Protein AF-A0A1G4BFQ4-F1 (afdb_monomer_lite)

Organism: NCBI:txid1209926

Structure (mmCIF, N/CA/C/O backbone):
data_AF-A0A1G4BFQ4-F1
#
_entry.id   AF-A0A1G4BFQ4-F1
#
loop_
_atom_site.group_PDB
_atom_site.id
_atom_site.type_symbol
_atom_site.label_atom_id
_atom_site.label_alt_id
_atom_site.label_comp_id
_atom_site.label_asym_id
_atom_site.label_entity_id
_atom_site.label_seq_id
_atom_site.pdbx_PDB_ins_code
_atom_site.Cartn_x
_atom_site.Cartn_y
_atom_site.Cartn_z
_atom_site.occupancy
_atom_site.B_iso_or_equiv
_atom_site.auth_seq_id
_atom_site.auth_comp_id
_atom_site.auth_asym_id
_atom_site.auth_atom_id
_atom_site.pdbx_PDB_model_num
ATOM 1 N N . MET A 1 1 ? -44.624 -21.829 50.004 1.00 61.28 1 MET A N 1
ATOM 2 C CA . MET A 1 1 ? -43.212 -22.174 49.714 1.00 61.28 1 MET A CA 1
ATOM 3 C C . MET A 1 1 ? -42.866 -22.122 48.220 1.00 61.28 1 MET A C 1
ATOM 5 O O . MET A 1 1 ? -41.688 -22.071 47.900 1.00 61.28 1 MET A O 1
ATOM 9 N N . GLU A 1 2 ? -43.849 -22.062 47.311 1.00 64.12 2 GLU A N 1
ATOM 10 C CA . GLU A 1 2 ? -43.610 -22.057 45.852 1.00 64.12 2 GLU A CA 1
ATOM 11 C C . GLU A 1 2 ? -43.284 -20.670 45.261 1.00 64.12 2 GLU A C 1
ATOM 13 O O . GLU A 1 2 ? -42.462 -20.556 44.356 1.00 64.12 2 GLU A O 1
ATOM 18 N N . LEU A 1 3 ? -43.830 -19.587 45.829 1.00 62.06 3 LEU A N 1
ATOM 19 C CA . LEU A 1 3 ? -43.595 -18.219 45.336 1.00 62.06 3 LEU A CA 1
ATOM 20 C C . LEU A 1 3 ? -42.120 -17.788 45.465 1.00 62.06 3 LEU A C 1
ATOM 22 O O . LEU A 1 3 ? -41.559 -17.160 44.571 1.00 62.06 3 LEU A O 1
ATOM 26 N N . THR A 1 4 ? -41.465 -18.180 46.559 1.00 60.56 4 THR A N 1
ATOM 27 C CA . THR A 1 4 ? -40.057 -17.857 46.837 1.00 60.56 4 THR A CA 1
ATOM 28 C C . THR A 1 4 ? -39.100 -18.579 45.883 1.00 60.56 4 THR A C 1
ATOM 30 O O . THR A 1 4 ? -38.035 -18.058 45.569 1.00 60.56 4 THR A O 1
ATOM 33 N N . ARG A 1 5 ? -39.490 -19.757 45.377 1.00 61.56 5 ARG A N 1
ATOM 34 C CA . ARG A 1 5 ? -38.711 -20.554 44.415 1.00 61.56 5 ARG A CA 1
ATOM 35 C C . ARG A 1 5 ? -38.786 -19.983 42.997 1.00 61.56 5 ARG A C 1
ATOM 37 O O . ARG A 1 5 ? -37.780 -19.953 42.290 1.00 61.56 5 ARG A O 1
ATOM 44 N N . ILE A 1 6 ? -39.951 -19.469 42.607 1.00 63.47 6 ILE A N 1
ATOM 45 C CA . ILE A 1 6 ? -40.158 -18.798 41.314 1.00 63.47 6 ILE A CA 1
ATOM 46 C C . ILE A 1 6 ? -39.400 -17.458 41.268 1.00 63.47 6 ILE A C 1
ATOM 48 O O . ILE A 1 6 ? -38.759 -17.135 40.272 1.00 63.47 6 ILE A O 1
ATOM 52 N N . LEU A 1 7 ? -39.379 -16.709 42.374 1.00 61.12 7 LEU A N 1
ATOM 53 C CA . LEU A 1 7 ? -38.589 -15.474 42.484 1.00 61.12 7 LEU A CA 1
ATOM 54 C C . LEU A 1 7 ? -37.074 -15.724 42.394 1.00 61.12 7 LEU A C 1
ATOM 56 O O . LEU A 1 7 ? -36.365 -14.952 41.752 1.00 61.12 7 LEU A O 1
ATOM 60 N N . LEU A 1 8 ? -36.579 -16.819 42.983 1.00 59.47 8 LEU A N 1
ATOM 61 C CA . LEU A 1 8 ? -35.151 -17.159 42.948 1.00 59.47 8 LEU A CA 1
ATOM 62 C C . LEU A 1 8 ? -34.661 -17.561 41.544 1.00 59.47 8 LEU A C 1
ATOM 64 O O . LEU A 1 8 ? -33.513 -17.297 41.188 1.00 59.47 8 LEU A O 1
ATOM 68 N N . THR A 1 9 ? -35.527 -18.192 40.746 1.00 60.31 9 THR A N 1
ATOM 69 C CA . THR A 1 9 ? -35.208 -18.650 39.380 1.00 60.31 9 THR A CA 1
ATOM 70 C C . THR A 1 9 ? -35.256 -17.515 38.358 1.00 60.31 9 THR A C 1
ATOM 72 O O . THR A 1 9 ? -34.392 -17.430 37.489 1.00 60.31 9 THR A O 1
ATOM 75 N N . LEU A 1 10 ? -36.190 -16.569 38.504 1.00 59.47 10 LEU A N 1
ATOM 76 C CA . LEU A 1 10 ? -36.222 -15.372 37.659 1.00 59.47 10 LEU A CA 1
ATOM 77 C C . LEU A 1 10 ? -35.012 -14.462 37.922 1.00 59.47 10 LEU A C 1
ATOM 79 O O . LEU A 1 10 ? -34.406 -13.936 36.988 1.00 59.47 10 LEU A O 1
ATOM 83 N N . ALA A 1 11 ? -34.614 -14.342 39.191 1.00 59.00 11 ALA A N 1
ATOM 84 C CA . ALA A 1 11 ? -33.418 -13.608 39.579 1.00 59.00 11 ALA A CA 1
ATOM 85 C C . ALA A 1 11 ? -32.138 -14.245 39.032 1.00 59.00 11 ALA A C 1
ATOM 87 O O . ALA A 1 11 ? -31.196 -13.518 38.781 1.00 59.00 11 ALA A O 1
ATOM 88 N N . SER A 1 12 ? -32.082 -15.562 38.805 1.00 58.75 12 SER A N 1
ATOM 89 C CA . SER A 1 12 ? -30.898 -16.205 38.214 1.00 58.75 12 SER A CA 1
ATOM 90 C C . SER A 1 12 ? -30.821 -16.045 36.687 1.00 58.75 12 SER A C 1
ATOM 92 O O . SER A 1 12 ? -29.732 -16.063 36.117 1.00 58.75 12 SER A O 1
ATOM 94 N N . PHE A 1 13 ? -31.961 -15.821 36.026 1.00 56.94 13 PHE A N 1
ATOM 95 C CA . PHE A 1 13 ? -32.035 -15.635 34.575 1.00 56.94 13 PHE A CA 1
ATOM 96 C C . PHE A 1 13 ? -31.607 -14.227 34.125 1.00 56.94 13 PHE A C 1
ATOM 98 O O . PHE A 1 13 ? -30.975 -14.081 33.081 1.00 56.94 13 PHE A O 1
ATOM 105 N N . LEU A 1 14 ? -31.869 -13.189 34.932 1.00 58.53 14 LEU A N 1
ATOM 106 C CA . LEU A 1 14 ? -31.495 -11.805 34.596 1.00 58.53 14 LEU A CA 1
ATOM 107 C C . LEU A 1 14 ? -29.977 -11.531 34.611 1.00 58.53 14 LEU A C 1
ATOM 109 O O . LEU A 1 14 ? -29.543 -10.497 34.112 1.00 58.53 14 LEU A O 1
ATOM 113 N N . LEU A 1 15 ? -29.157 -12.425 35.172 1.00 56.72 15 LEU A N 1
ATOM 114 C CA . LEU A 1 15 ? -27.717 -12.186 35.359 1.00 56.72 15 LEU A CA 1
ATOM 115 C C . LEU A 1 15 ? -26.898 -12.767 34.204 1.00 56.72 15 LEU A C 1
ATOM 117 O O . LEU A 1 15 ? -25.707 -12.493 34.093 1.00 56.72 15 LEU A O 1
ATOM 121 N N . ALA A 1 16 ? -27.522 -13.599 33.369 1.00 57.25 16 ALA A N 1
ATOM 122 C CA . ALA A 1 16 ? -26.845 -14.371 32.336 1.00 57.25 16 ALA A CA 1
ATOM 123 C C . ALA A 1 16 ? -26.638 -13.594 31.020 1.00 57.25 16 ALA A C 1
ATOM 125 O O . ALA A 1 16 ? -26.014 -14.118 30.101 1.00 57.25 16 ALA A O 1
ATOM 126 N N . THR A 1 17 ? -27.132 -12.354 30.905 1.00 59.25 17 THR A N 1
ATOM 127 C CA . THR A 1 17 ? -27.074 -11.568 29.656 1.00 59.25 17 THR A CA 1
ATOM 128 C C . THR A 1 17 ? -25.952 -10.528 29.605 1.00 59.25 17 THR A C 1
ATOM 130 O O . THR A 1 17 ? -25.872 -9.769 28.644 1.00 59.25 17 THR A O 1
ATOM 133 N N . SER A 1 18 ? -25.047 -10.479 30.585 1.00 57.28 18 SER A N 1
ATOM 134 C CA . SER A 1 18 ? -23.850 -9.627 30.531 1.00 57.28 18 SER A CA 1
ATOM 135 C C . SER A 1 18 ? -22.678 -10.357 29.862 1.00 57.28 18 SER A C 1
ATOM 137 O O . SER A 1 18 ? -21.589 -10.495 30.417 1.00 57.28 18 SER A O 1
ATOM 139 N N . SER A 1 19 ? -22.881 -10.840 28.631 1.00 61.00 19 SER A N 1
ATOM 140 C CA . SER A 1 19 ? -21.786 -11.349 27.803 1.00 61.00 19 SER A CA 1
ATOM 141 C C . SER A 1 19 ? -20.884 -10.187 27.384 1.00 61.00 19 SER A C 1
ATOM 143 O O . SER A 1 19 ? -21.143 -9.487 26.408 1.00 61.00 19 SER A O 1
ATOM 145 N N . ALA A 1 20 ? -19.858 -9.977 28.204 1.00 59.50 20 ALA A N 1
ATOM 146 C CA . ALA A 1 20 ? -18.594 -9.299 27.961 1.00 59.50 20 ALA A CA 1
ATOM 147 C C . ALA A 1 20 ? -18.424 -8.679 26.560 1.00 59.50 20 ALA A C 1
ATOM 149 O O . ALA A 1 20 ? -17.873 -9.296 25.646 1.00 59.50 20 ALA A O 1
ATOM 150 N N . ALA A 1 21 ? -18.761 -7.395 26.433 1.00 61.62 21 ALA A N 1
ATOM 151 C CA . ALA A 1 21 ? -18.039 -6.522 25.519 1.00 61.62 21 ALA A CA 1
ATOM 152 C C . ALA A 1 21 ? -16.617 -6.367 26.077 1.00 61.62 21 ALA A C 1
ATOM 154 O O . ALA A 1 21 ? -16.312 -5.429 26.809 1.00 61.62 21 ALA A O 1
ATOM 155 N N . SER A 1 22 ? -15.762 -7.357 25.810 1.00 62.12 22 SER A N 1
ATOM 156 C CA . SER A 1 22 ? -14.337 -7.248 26.091 1.00 62.12 22 SER A CA 1
ATOM 157 C C . SER A 1 22 ? -13.817 -6.083 25.248 1.00 62.12 22 SER A C 1
ATOM 159 O O . SER A 1 22 ? -13.919 -6.157 24.016 1.00 62.12 22 SER A O 1
ATOM 161 N N . PRO A 1 23 ? -13.312 -4.988 25.848 1.00 59.78 23 PRO A N 1
ATOM 162 C CA . PRO A 1 23 ? -12.627 -3.982 25.062 1.00 59.78 23 PRO A CA 1
ATOM 163 C C . PRO A 1 23 ? -11.474 -4.714 24.388 1.00 59.78 23 PRO A C 1
ATOM 165 O O . PRO A 1 23 ? -10.614 -5.280 25.068 1.00 59.78 23 PRO A O 1
ATOM 168 N N . ARG A 1 24 ? -11.483 -4.773 23.050 1.00 60.84 24 ARG A N 1
ATOM 169 C CA . ARG A 1 24 ? -10.326 -5.266 22.307 1.00 60.84 24 ARG A CA 1
ATOM 170 C C . ARG A 1 24 ? -9.179 -4.381 22.746 1.00 60.84 24 ARG A C 1
ATOM 172 O O . ARG A 1 24 ? -9.134 -3.208 22.389 1.00 60.84 24 ARG A O 1
ATOM 179 N N . LYS A 1 25 ? -8.299 -4.925 23.583 1.00 51.41 25 LYS A N 1
ATOM 180 C CA . LYS A 1 25 ? -7.058 -4.266 23.946 1.00 51.41 25 LYS A CA 1
ATOM 181 C C . LYS A 1 25 ? -6.383 -3.977 22.611 1.00 51.41 25 LYS A C 1
ATOM 183 O O . LYS A 1 25 ? -6.027 -4.924 21.909 1.00 51.41 25 LYS A O 1
ATOM 188 N N . CYS A 1 26 ? -6.286 -2.703 22.223 1.00 60.09 26 CYS A N 1
ATOM 189 C CA . CYS A 1 26 ? -5.366 -2.305 21.171 1.00 60.09 26 CYS A CA 1
ATOM 190 C C . CYS A 1 26 ? -4.028 -2.838 21.655 1.00 60.09 26 CYS A C 1
ATOM 192 O O . CYS A 1 26 ? -3.511 -2.393 22.680 1.00 60.09 26 CYS A O 1
ATOM 194 N N . ARG A 1 27 ? -3.554 -3.916 21.033 1.00 60.62 27 ARG A N 1
ATOM 195 C CA . ARG A 1 27 ? -2.229 -4.427 21.316 1.00 60.62 27 ARG A CA 1
ATOM 196 C C . ARG A 1 27 ? -1.321 -3.289 20.893 1.00 60.62 27 ARG A C 1
ATOM 198 O O . ARG A 1 27 ? -1.118 -3.083 19.704 1.00 60.62 27 ARG A O 1
ATOM 205 N N . GLU A 1 28 ? -0.838 -2.529 21.867 1.00 60.31 28 GLU A N 1
ATOM 206 C CA . GLU A 1 28 ? 0.263 -1.598 21.688 1.00 60.31 28 GLU A CA 1
ATOM 207 C C . GLU A 1 28 ? 1.511 -2.457 21.500 1.00 60.31 28 GLU A C 1
ATOM 209 O O . GLU A 1 28 ? 2.358 -2.622 22.371 1.00 60.31 28 GLU A O 1
ATOM 214 N N . SER A 1 29 ? 1.545 -3.160 20.368 1.00 65.31 29 SER A N 1
ATOM 215 C CA . SER A 1 29 ? 2.781 -3.648 19.810 1.00 65.31 29 SER A CA 1
ATOM 216 C C . SER A 1 29 ? 3.524 -2.395 19.419 1.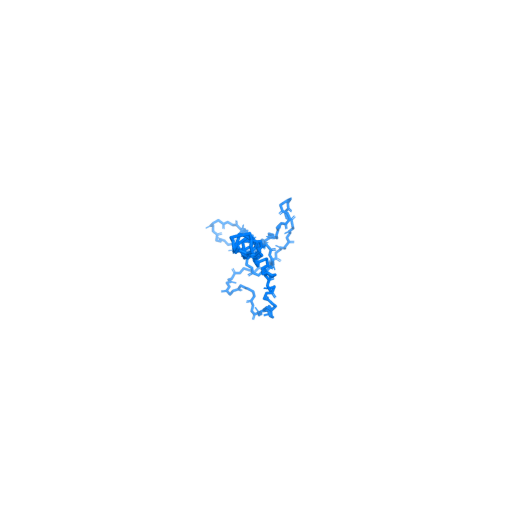00 65.31 29 SER A C 1
ATOM 218 O O . SER A 1 29 ? 3.113 -1.718 18.476 1.00 65.31 29 SER A O 1
ATOM 220 N N . THR A 1 30 ? 4.580 -2.078 20.161 1.00 74.19 30 THR A N 1
ATOM 221 C CA . THR A 1 30 ? 5.626 -1.180 19.691 1.00 74.19 30 THR A CA 1
ATOM 222 C C . THR A 1 30 ? 5.905 -1.562 18.243 1.00 74.19 30 THR A C 1
ATOM 224 O O . THR A 1 30 ? 6.321 -2.692 17.978 1.00 74.19 30 THR A O 1
ATOM 227 N N . LEU A 1 31 ? 5.544 -0.681 17.309 1.00 77.88 31 LEU A N 1
ATOM 228 C CA . LEU A 1 31 ? 5.737 -0.913 15.884 1.00 77.88 31 LEU A CA 1
ATOM 229 C C . LEU A 1 31 ? 7.231 -1.173 15.685 1.00 77.88 31 LEU A C 1
ATOM 231 O O . LEU A 1 31 ? 8.056 -0.307 15.976 1.00 77.88 31 LEU A O 1
ATOM 235 N N . GLN A 1 32 ? 7.578 -2.398 15.297 1.00 86.31 32 GLN A N 1
ATOM 236 C CA . GLN A 1 32 ? 8.967 -2.773 15.082 1.00 86.31 32 GLN A CA 1
ATOM 237 C C . GLN A 1 32 ? 9.327 -2.504 13.634 1.00 86.31 32 GLN A C 1
ATOM 239 O O . GLN A 1 32 ? 8.702 -3.023 12.714 1.00 86.31 32 GLN A O 1
ATOM 244 N N . SER A 1 33 ? 10.354 -1.685 13.456 1.00 88.62 33 SER A N 1
ATOM 245 C CA . SER A 1 33 ? 10.958 -1.478 12.151 1.00 88.62 33 SER A CA 1
ATOM 246 C C . SER A 1 33 ? 11.849 -2.669 11.770 1.00 88.62 33 SER A C 1
ATOM 248 O O . SER A 1 33 ? 12.504 -3.237 12.650 1.00 88.62 33 SER A O 1
ATOM 250 N N . PRO A 1 34 ? 11.955 -2.991 10.468 1.00 92.19 34 PRO A N 1
ATOM 251 C CA . PRO A 1 34 ? 11.210 -2.393 9.353 1.00 92.19 34 PRO A CA 1
ATOM 252 C C . PRO A 1 34 ? 9.777 -2.942 9.247 1.00 92.19 34 PRO A C 1
ATOM 254 O O . PRO A 1 34 ? 9.535 -4.108 9.539 1.00 92.19 34 PRO A O 1
ATOM 257 N N . ALA A 1 35 ? 8.842 -2.105 8.787 1.00 90.62 35 ALA A N 1
ATOM 258 C CA . ALA A 1 35 ? 7.430 -2.479 8.648 1.00 90.62 35 ALA A CA 1
ATOM 259 C C . ALA A 1 35 ? 7.190 -3.580 7.601 1.00 90.62 35 ALA A C 1
ATOM 261 O O . ALA A 1 35 ? 6.301 -4.411 7.750 1.00 90.62 35 ALA A O 1
ATOM 262 N N . LEU A 1 36 ? 8.015 -3.591 6.554 1.00 92.50 36 LEU A N 1
ATOM 263 C CA . LEU A 1 36 ? 7.987 -4.569 5.478 1.00 92.50 36 LEU A CA 1
ATOM 264 C C . LEU A 1 36 ? 9.429 -4.930 5.115 1.00 92.50 36 LEU A C 1
ATOM 266 O O . LEU A 1 36 ? 10.245 -4.045 4.859 1.00 92.50 36 LEU A O 1
ATOM 270 N N . TYR A 1 37 ? 9.749 -6.224 5.113 1.00 95.38 37 TYR A N 1
ATOM 271 C CA . TYR A 1 37 ? 11.086 -6.732 4.788 1.00 95.38 37 TYR A CA 1
ATOM 272 C C . TYR A 1 37 ? 11.152 -7.182 3.319 1.00 95.38 37 TYR A C 1
ATOM 274 O O . TYR A 1 37 ? 11.445 -8.335 3.016 1.00 95.38 37 TYR A O 1
ATOM 282 N N . GLU A 1 38 ? 10.832 -6.269 2.399 1.00 93.94 38 GLU A N 1
ATOM 283 C CA . GLU A 1 38 ? 10.834 -6.495 0.947 1.00 93.94 38 GLU A CA 1
ATOM 284 C C . GLU A 1 38 ? 11.367 -5.259 0.204 1.00 93.94 38 GLU A C 1
ATOM 286 O O . GLU A 1 38 ? 11.434 -4.160 0.755 1.00 93.94 38 GLU A O 1
ATOM 291 N N . ASN A 1 39 ? 11.775 -5.432 -1.056 1.00 93.94 39 ASN A N 1
ATOM 292 C CA . ASN A 1 39 ? 12.376 -4.363 -1.851 1.00 93.94 39 ASN A CA 1
ATOM 293 C C . ASN A 1 39 ? 11.302 -3.501 -2.538 1.00 93.94 39 ASN A C 1
ATOM 295 O O . ASN A 1 39 ? 10.928 -3.758 -3.681 1.00 93.94 39 ASN A O 1
ATOM 299 N N . TYR A 1 40 ? 10.841 -2.469 -1.827 1.00 95.38 40 TYR A N 1
ATOM 300 C CA . TYR A 1 40 ? 9.967 -1.413 -2.348 1.00 95.38 40 TYR A CA 1
ATOM 301 C C . TYR A 1 40 ? 10.620 -0.035 -2.149 1.00 95.38 40 TYR A C 1
ATOM 303 O O . TYR A 1 40 ? 10.372 0.629 -1.141 1.00 95.38 40 TYR A O 1
ATOM 311 N N . PRO A 1 41 ? 11.494 0.387 -3.076 1.00 95.00 41 PRO A N 1
ATOM 312 C CA . PRO A 1 41 ? 12.220 1.644 -2.981 1.00 95.00 41 PRO A CA 1
ATOM 313 C C . PRO A 1 41 ? 11.337 2.839 -3.362 1.00 95.00 41 PRO A C 1
ATOM 315 O O . PRO A 1 41 ? 10.330 2.699 -4.062 1.00 95.00 41 PRO A O 1
ATOM 318 N N . ASP A 1 42 ? 11.760 4.028 -2.925 1.00 95.44 42 ASP A N 1
ATOM 319 C CA . ASP A 1 42 ? 11.148 5.320 -3.265 1.00 95.44 42 ASP A CA 1
ATOM 320 C C . ASP A 1 42 ? 9.646 5.390 -2.947 1.00 95.44 42 ASP A C 1
ATOM 322 O O . ASP A 1 42 ? 8.832 5.831 -3.760 1.00 95.44 42 ASP A O 1
ATOM 326 N N . ASN A 1 43 ? 9.265 4.920 -1.755 1.00 91.75 43 ASN A N 1
ATOM 327 C CA . ASN A 1 43 ? 7.861 4.796 -1.387 1.00 91.75 43 ASN A CA 1
ATOM 328 C C . ASN A 1 43 ? 7.125 6.154 -1.355 1.00 91.75 43 ASN A C 1
ATOM 330 O O . ASN A 1 43 ? 7.455 7.052 -0.579 1.00 91.75 43 ASN A O 1
ATOM 334 N N . GLY A 1 44 ? 6.055 6.275 -2.138 1.00 95.62 44 GLY A N 1
ATOM 335 C CA . GLY A 1 44 ? 5.081 7.366 -2.055 1.00 95.62 44 GLY A CA 1
ATOM 336 C C . GLY A 1 44 ? 3.830 6.912 -1.306 1.00 95.62 44 GLY A C 1
ATOM 337 O O . GLY A 1 44 ? 3.296 5.855 -1.626 1.00 95.62 44 GLY A O 1
ATOM 338 N N . VAL A 1 45 ? 3.355 7.687 -0.323 1.00 96.31 45 VAL A N 1
ATOM 339 C CA . VAL A 1 45 ? 2.163 7.348 0.481 1.00 96.31 45 VAL A CA 1
ATOM 340 C C . VAL A 1 45 ? 1.022 8.311 0.178 1.00 96.31 45 VAL A C 1
ATOM 342 O O . VAL A 1 45 ? 1.200 9.526 0.224 1.00 96.31 45 VAL A O 1
ATOM 345 N N . SER A 1 46 ? -0.162 7.767 -0.094 1.00 97.56 46 SER A N 1
ATOM 346 C CA . SER A 1 46 ? -1.397 8.528 -0.304 1.00 97.56 46 SER A CA 1
ATOM 347 C C . SER A 1 46 ? -2.563 7.922 0.477 1.00 97.56 46 SER A C 1
ATOM 349 O O . SER A 1 46 ? -2.512 6.760 0.883 1.00 97.56 46 SER A O 1
ATOM 351 N N . ILE A 1 47 ? -3.609 8.715 0.712 1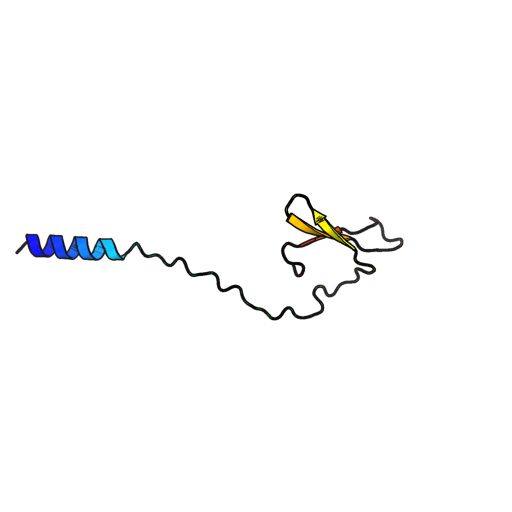.00 97.88 47 ILE A N 1
ATOM 352 C CA . ILE A 1 47 ? -4.851 8.256 1.344 1.00 97.88 47 ILE A CA 1
ATOM 353 C C . ILE A 1 47 ? -5.922 8.184 0.261 1.00 97.88 47 ILE A C 1
ATOM 355 O O . ILE A 1 47 ? -6.188 9.175 -0.421 1.00 97.88 47 ILE A O 1
ATOM 359 N N . GLY A 1 48 ? -6.512 7.004 0.095 1.00 96.31 48 GLY A N 1
ATOM 360 C CA . GLY A 1 48 ? -7.596 6.789 -0.853 1.00 96.31 48 GLY A CA 1
ATOM 361 C C . GLY A 1 48 ? -8.944 7.318 -0.349 1.00 96.31 48 GLY A C 1
ATOM 362 O O . GLY A 1 48 ? -9.093 7.660 0.827 1.00 96.31 48 GLY A O 1
ATOM 363 N N . PRO A 1 49 ? -9.968 7.340 -1.218 1.00 97.00 49 PRO A N 1
ATOM 364 C CA . PRO A 1 49 ? -11.331 7.723 -0.840 1.00 97.00 49 PRO A CA 1
ATOM 365 C C . PRO A 1 49 ? -11.973 6.760 0.174 1.00 97.00 49 PRO A C 1
ATOM 367 O O . PRO A 1 49 ? -12.983 7.094 0.781 1.00 97.00 49 PRO A O 1
ATOM 370 N N . ASP A 1 50 ? -11.391 5.575 0.367 1.00 96.69 50 ASP A N 1
ATOM 371 C CA . ASP A 1 50 ? -11.771 4.570 1.362 1.00 96.69 50 ASP A CA 1
ATOM 372 C C . ASP A 1 50 ? -11.046 4.748 2.710 1.00 96.69 50 ASP A C 1
ATOM 374 O O . ASP A 1 50 ? -10.994 3.810 3.507 1.00 96.69 50 ASP A O 1
ATOM 378 N N . ASN A 1 51 ? -10.441 5.917 2.961 1.00 96.50 51 ASN A N 1
ATOM 379 C CA . ASN A 1 51 ? -9.679 6.231 4.178 1.00 96.50 51 ASN A CA 1
ATOM 380 C C . ASN A 1 51 ? -8.554 5.220 4.484 1.00 96.50 51 ASN A C 1
ATOM 382 O O . ASN A 1 51 ? -8.162 5.049 5.638 1.00 96.50 51 ASN A O 1
ATOM 386 N N . THR A 1 52 ? -8.031 4.552 3.454 1.00 97.88 52 THR A N 1
ATOM 387 C CA . THR A 1 52 ? -6.951 3.565 3.568 1.00 97.88 52 THR A CA 1
ATOM 388 C C . THR A 1 52 ? -5.664 4.115 2.952 1.00 97.88 52 THR A C 1
ATOM 390 O O . THR A 1 52 ? -5.711 4.960 2.055 1.00 97.88 52 THR A O 1
ATOM 393 N N . PHE A 1 53 ? -4.508 3.663 3.438 1.00 97.75 53 PHE A N 1
ATOM 394 C CA . PHE A 1 53 ? -3.203 4.080 2.932 1.00 97.75 53 PHE A CA 1
ATOM 395 C C . PHE A 1 53 ? -2.800 3.252 1.711 1.00 97.75 53 PHE A C 1
ATOM 397 O O . PHE A 1 53 ? -2.908 2.024 1.725 1.00 97.75 53 PHE A O 1
ATOM 404 N N . TYR A 1 54 ? -2.292 3.926 0.683 1.00 97.62 54 TYR A N 1
ATOM 405 C CA . TYR A 1 54 ? -1.744 3.316 -0.525 1.00 97.62 54 TYR A CA 1
ATOM 406 C C . TYR A 1 54 ? -0.283 3.719 -0.693 1.00 97.62 54 TYR A C 1
ATOM 408 O O . TYR A 1 54 ? 0.040 4.909 -0.663 1.00 97.62 54 TYR A O 1
ATOM 416 N N . PHE A 1 55 ? 0.578 2.723 -0.887 1.00 96.69 55 PHE A N 1
ATOM 417 C CA . PHE A 1 55 ? 2.013 2.877 -1.087 1.00 96.69 55 PHE A CA 1
ATOM 418 C C . PHE A 1 55 ? 2.369 2.542 -2.529 1.00 96.69 55 PHE A C 1
ATOM 420 O O . PHE A 1 55 ? 2.172 1.407 -2.957 1.00 96.69 55 PHE A O 1
ATOM 427 N N . SER A 1 56 ? 2.911 3.506 -3.264 1.00 96.38 56 SER A N 1
ATOM 428 C CA . SER A 1 56 ? 3.531 3.271 -4.568 1.00 96.38 56 SER A CA 1
ATOM 429 C C . SER A 1 56 ? 5.036 3.118 -4.413 1.00 96.38 56 SER A C 1
ATOM 431 O O . SER A 1 56 ? 5.628 3.858 -3.630 1.00 96.38 56 SER A O 1
ATOM 433 N N . ALA A 1 57 ? 5.664 2.246 -5.195 1.00 96.94 57 ALA A N 1
ATOM 434 C CA . ALA A 1 57 ? 7.118 2.101 -5.205 1.00 96.94 57 ALA A CA 1
ATOM 435 C C . ALA A 1 57 ? 7.675 1.947 -6.625 1.00 96.94 57 ALA A C 1
ATOM 437 O O . ALA A 1 57 ? 6.966 1.550 -7.553 1.00 96.94 57 ALA A O 1
ATOM 438 N N . SER A 1 58 ? 8.959 2.252 -6.789 1.00 95.25 58 SER A N 1
ATOM 439 C CA . SER A 1 58 ? 9.690 2.025 -8.037 1.00 95.25 58 SER A CA 1
ATOM 440 C C . SER A 1 58 ? 10.086 0.550 -8.161 1.00 95.25 58 SER A C 1
ATOM 442 O O . SER A 1 58 ? 10.534 -0.051 -7.194 1.00 95.25 58 SER A O 1
ATOM 444 N N . ASN A 1 59 ? 9.994 -0.051 -9.350 1.00 94.81 59 ASN A N 1
ATOM 44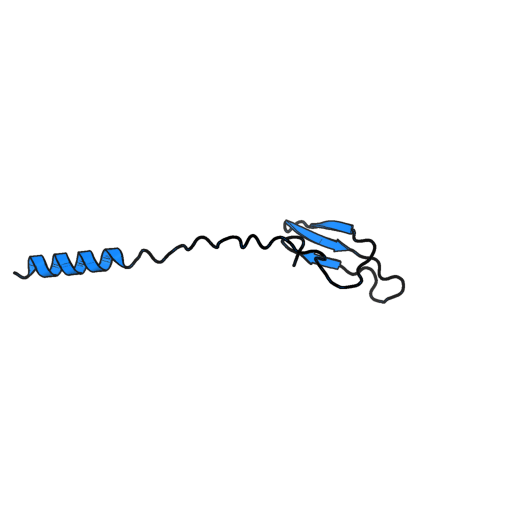5 C CA . ASN A 1 59 ? 10.571 -1.386 -9.606 1.00 94.81 59 ASN A CA 1
ATOM 446 C C . ASN A 1 59 ? 11.454 -1.435 -10.872 1.00 94.81 59 ASN A C 1
ATOM 448 O O . ASN A 1 59 ? 11.812 -2.512 -11.353 1.00 94.81 59 ASN A O 1
ATOM 452 N N . PHE A 1 60 ? 11.845 -0.264 -11.385 1.00 92.44 60 PHE A N 1
ATOM 453 C CA . PHE A 1 60 ? 12.639 -0.088 -12.603 1.00 92.44 60 PHE A CA 1
ATOM 454 C C . PHE A 1 60 ? 11.999 -0.736 -13.842 1.00 92.44 60 PHE A C 1
ATOM 456 O O . PHE A 1 60 ? 10.963 -0.279 -14.312 1.00 92.44 60 PHE A O 1
ATOM 463 N N . HIS A 1 61 ? 12.651 -1.754 -14.407 1.00 95.44 61 HIS A N 1
ATOM 464 C CA . HIS A 1 61 ? 12.252 -2.414 -15.650 1.00 95.44 61 HIS A CA 1
ATOM 465 C C . HIS A 1 61 ? 11.376 -3.656 -15.409 1.00 95.44 61 HIS A C 1
ATOM 467 O O . HIS A 1 61 ? 11.097 -4.396 -16.353 1.00 95.44 61 HIS A O 1
ATOM 473 N N . HIS A 1 62 ? 10.990 -3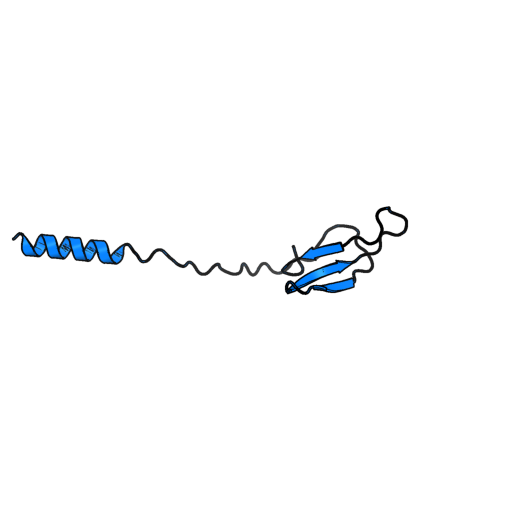.936 -14.159 1.00 94.88 62 HIS A N 1
ATOM 474 C CA . HIS A 1 62 ? 10.181 -5.110 -13.843 1.00 94.88 62 HIS A CA 1
ATOM 475 C C . HIS A 1 62 ? 8.725 -4.881 -14.242 1.00 94.88 62 HIS A C 1
ATOM 477 O O . HIS A 1 62 ? 8.071 -3.968 -13.757 1.00 94.88 62 HIS A O 1
ATOM 483 N N . SER A 1 63 ? 8.196 -5.762 -15.087 1.00 93.19 63 SER A N 1
ATOM 484 C CA . SER A 1 63 ? 6.800 -5.709 -15.513 1.00 93.19 63 SER A CA 1
ATOM 485 C C . SER A 1 63 ? 5.937 -6.649 -14.660 1.00 93.19 63 SER A C 1
ATOM 487 O O . SER A 1 63 ? 6.331 -7.804 -14.476 1.00 93.19 63 SER A O 1
ATOM 489 N N . PRO A 1 64 ? 4.766 -6.209 -14.165 1.00 93.31 64 PRO A N 1
ATOM 490 C CA . PRO A 1 64 ? 4.169 -4.876 -14.327 1.00 93.31 64 PRO A CA 1
ATOM 491 C C . PRO A 1 64 ? 4.892 -3.778 -13.523 1.00 93.31 64 PRO A C 1
ATOM 493 O O . PRO A 1 64 ? 5.404 -4.033 -12.435 1.00 93.31 64 PRO A O 1
ATOM 496 N N . ASN A 1 65 ? 4.902 -2.550 -14.058 1.00 90.69 65 ASN A N 1
ATOM 497 C CA . ASN A 1 65 ? 5.518 -1.383 -13.411 1.00 90.69 65 ASN A CA 1
ATOM 498 C C . ASN A 1 65 ? 4.621 -0.800 -12.303 1.00 90.69 65 ASN A C 1
ATOM 500 O O . ASN A 1 65 ? 3.399 -0.911 -12.372 1.00 90.69 65 ASN A O 1
ATOM 504 N N . ILE A 1 66 ? 5.245 -0.084 -11.357 1.00 93.19 66 ILE A N 1
ATOM 505 C CA . ILE A 1 66 ? 4.595 0.691 -10.278 1.00 93.19 66 ILE A CA 1
ATOM 506 C C . ILE A 1 66 ? 3.704 -0.203 -9.388 1.00 93.19 66 ILE A C 1
ATOM 508 O O . ILE A 1 66 ? 2.475 -0.132 -9.459 1.00 93.19 66 ILE A O 1
ATOM 512 N N . PRO A 1 67 ? 4.295 -1.064 -8.538 1.00 96.19 67 PRO A N 1
ATOM 513 C CA . PRO A 1 67 ? 3.537 -1.780 -7.516 1.00 96.19 67 PRO A CA 1
ATOM 514 C C . PRO A 1 67 ? 2.803 -0.814 -6.579 1.00 96.19 67 PRO A C 1
ATOM 516 O O . PRO A 1 67 ? 3.361 0.204 -6.161 1.00 96.19 67 PRO A O 1
ATOM 519 N N . ILE A 1 68 ? 1.565 -1.178 -6.227 1.00 96.38 68 ILE A N 1
ATOM 520 C CA . ILE A 1 68 ? 0.721 -0.466 -5.264 1.00 96.38 68 ILE A CA 1
ATOM 521 C C . ILE A 1 68 ? 0.347 -1.418 -4.125 1.00 96.38 68 ILE A C 1
ATOM 523 O O . ILE A 1 68 ? -0.316 -2.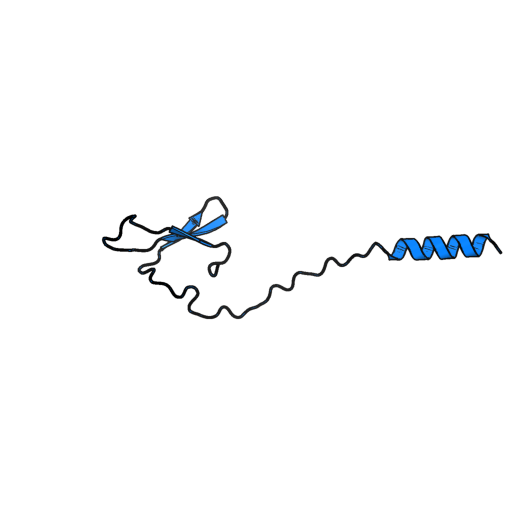430 -4.357 1.00 96.38 68 ILE A O 1
ATOM 527 N N . LEU A 1 69 ? 0.741 -1.083 -2.897 1.00 96.31 69 LEU A N 1
ATOM 528 C CA . LEU A 1 69 ? 0.356 -1.800 -1.681 1.00 96.31 69 LEU A CA 1
ATOM 529 C C . LEU A 1 69 ? -0.723 -1.012 -0.942 1.00 96.31 69 LEU A C 1
ATOM 531 O O . LEU A 1 69 ? -0.730 0.217 -0.963 1.00 96.31 69 LEU A O 1
ATOM 535 N N . 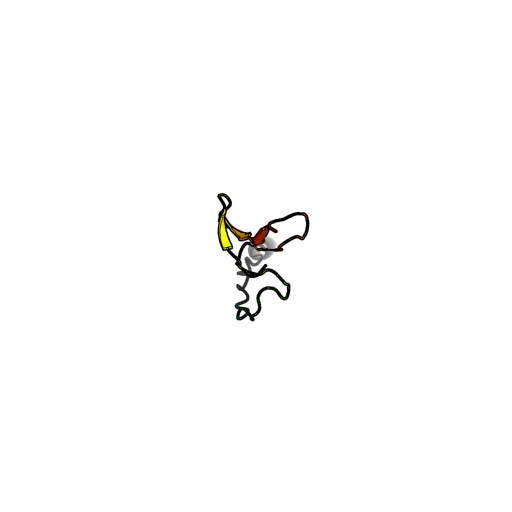ARG A 1 70 ? -1.622 -1.716 -0.259 1.00 97.06 70 ARG A N 1
ATOM 536 C CA . ARG A 1 70 ? -2.718 -1.128 0.514 1.00 97.06 70 ARG A CA 1
ATOM 537 C C . ARG A 1 70 ? -2.571 -1.533 1.973 1.00 97.06 70 ARG A C 1
ATOM 539 O O . ARG A 1 70 ? -2.385 -2.710 2.243 1.00 97.06 70 ARG A O 1
ATOM 546 N N . SER A 1 71 ? -2.709 -0.583 2.892 1.00 96.19 71 SER A N 1
ATOM 547 C CA . SER A 1 71 ? -2.634 -0.832 4.333 1.00 96.19 71 SER A CA 1
ATOM 548 C C . SER A 1 71 ? -3.648 0.007 5.093 1.00 96.19 71 SER A C 1
ATOM 550 O O . SER A 1 71 ? -3.847 1.184 4.801 1.00 96.19 71 SER A O 1
ATOM 552 N N . PHE A 1 72 ? -4.249 -0.571 6.129 1.00 95.50 72 PHE A N 1
ATOM 553 C CA . PHE A 1 72 ? -5.181 0.146 7.003 1.00 95.50 72 PHE A CA 1
ATOM 554 C C . PHE A 1 72 ? -4.490 0.911 8.138 1.00 95.50 72 PHE A C 1
ATOM 556 O O . PHE A 1 72 ? -5.125 1.721 8.809 1.00 95.50 72 PHE A O 1
ATOM 563 N N . ASN A 1 73 ? -3.211 0.632 8.395 1.00 92.00 73 ASN A N 1
ATOM 564 C CA . ASN A 1 73 ? -2.513 1.103 9.594 1.00 92.00 73 ASN A CA 1
ATOM 565 C C . ASN A 1 73 ? -1.020 1.414 9.379 1.00 92.00 73 ASN A C 1
ATOM 567 O O . ASN A 1 73 ? -0.301 1.577 10.361 1.00 92.00 73 ASN A O 1
ATOM 571 N N . LEU A 1 74 ? -0.566 1.491 8.122 1.00 91.56 74 LEU A N 1
ATOM 572 C CA . LEU A 1 74 ? 0.832 1.704 7.709 1.00 91.56 74 LEU A CA 1
ATOM 573 C C . LEU A 1 74 ? 1.808 0.580 8.105 1.00 91.56 74 LEU A C 1
ATOM 575 O O . LEU A 1 74 ? 3.018 0.757 7.983 1.00 91.56 74 LEU A O 1
ATOM 579 N N . MET A 1 75 ? 1.304 -0.563 8.575 1.00 90.38 75 MET A N 1
ATOM 580 C CA . MET A 1 75 ? 2.117 -1.700 9.017 1.00 90.38 75 MET A CA 1
ATOM 581 C C . MET A 1 75 ? 1.689 -3.020 8.362 1.00 90.38 75 MET A C 1
ATOM 583 O O . MET A 1 75 ? 2.537 -3.865 8.112 1.00 90.38 75 MET A O 1
ATOM 587 N N . ASN A 1 76 ? 0.389 -3.201 8.086 1.00 86.25 76 ASN A N 1
ATOM 588 C CA . ASN A 1 76 ? -0.179 -4.361 7.380 1.00 86.25 76 ASN A CA 1
ATOM 589 C C . ASN A 1 76 ? -1.230 -3.947 6.354 1.00 86.25 76 ASN A C 1
ATOM 591 O O . ASN A 1 76 ? -2.014 -3.010 6.657 1.00 86.25 76 ASN A O 1
#

Sequence (76 aa):
MELTRILLTLASFLLATSSAASPRKCRESTLQSPALYENYPDNGVSIGPDNTFYFSASNFHHSPNIPILRSFNLMN

pLDDT: mean 80.8, std 16.83, range [51.41, 97.88]

Foldseek 3Di:
DVVVVVVVVVVVVVVPPPPDPDPPPPPPPVCDPPLDPDDFPPWDWDQDPVRWIKIWGAPDPDPPGIDIDIGRPVRD

Radius of gyration: 26.51 Å; chains: 1; bounding box: 56×31×65 Å

InterPro domains:
  IPR023296 Glycosyl hydrolase, five-bladed beta-propeller domain superfamily [SSF75005] (33-76)

Secondary structure (DSSP, 8-state):
-HHHHHHHHHHHHTTTT--------------PSPS--S---S-EEEE-TTS-EEEE---TTPSSPS-EEEESSS--